Protein AF-A0A7X5FFY9-F1 (afdb_monomer_lite)

Secondary structure (DSSP, 8-state):
-HHHHHHHHHHHHHHHHHHIIIIIIIII-TTS-STTT-TTTS-HHHHHHHHTSSSPPHHHH-HHHHHHHHHHHHHHHHHHIIIIITTTS-HHHHHHHHHHHHHHHHHHHHIIIIITTT---HHHHHHHHHHHHHHHHHHHHHHHHHHHHHHHT--

Radius of gyration: 17.04 Å; chains: 1; bounding box: 42×23×48 Å

Sequence (155 aa):
MKKIFIVSIIGGIALNLAGFLTFGLLGTGMDFNGILTGPGMQNQKIVAVWHHIEPLPLSMTDPMIIGAGYFVLAFVFTLIYVLYIAGKFSQKRRVLRLFYLILIPFFFWEFNTPINLMGEPWLLVLIDIAFWSIMAFAGALGIILSYDRLKSVIK

pLDDT: mean 92.94, std 7.62, range [43.97, 98.62]

Structure (mmCIF, N/CA/C/O backbone):
data_AF-A0A7X5FFY9-F1
#
_entry.id   AF-A0A7X5FFY9-F1
#
loop_
_atom_site.group_PDB
_atom_site.id
_atom_site.type_symbol
_atom_site.label_atom_id
_atom_site.label_alt_id
_atom_site.label_comp_id
_atom_site.label_asym_id
_atom_site.label_entity_id
_atom_site.label_seq_id
_atom_site.pdbx_PDB_ins_code
_atom_site.Cartn_x
_atom_site.Cartn_y
_atom_site.Cartn_z
_atom_site.occupancy
_atom_site.B_iso_or_equiv
_atom_site.auth_seq_id
_atom_site.auth_comp_id
_atom_site.auth_asym_id
_atom_site.auth_atom_id
_atom_site.pdbx_PDB_model_num
ATOM 1 N N . MET A 1 1 ? -21.275 -5.362 9.954 1.00 79.69 1 MET A N 1
ATOM 2 C CA . MET A 1 1 ? -21.021 -5.366 8.494 1.00 79.69 1 MET A CA 1
ATOM 3 C C . MET A 1 1 ? -20.942 -3.972 7.877 1.00 79.69 1 MET A C 1
ATOM 5 O O . MET A 1 1 ? -19.860 -3.628 7.429 1.00 79.69 1 MET A O 1
ATOM 9 N N . LYS A 1 2 ? -21.985 -3.122 7.913 1.00 89.31 2 LYS A N 1
ATOM 10 C CA . LYS A 1 2 ? -21.956 -1.773 7.287 1.00 89.31 2 LYS A CA 1
ATOM 11 C C . LYS A 1 2 ? -20.730 -0.914 7.656 1.00 89.31 2 LYS A C 1
ATOM 13 O O . LYS A 1 2 ? -20.106 -0.332 6.780 1.00 89.31 2 LYS A O 1
ATOM 18 N N . LYS A 1 3 ? -20.341 -0.884 8.939 1.00 90.62 3 LYS A N 1
ATOM 19 C CA . LYS A 1 3 ? -19.147 -0.148 9.405 1.00 90.62 3 LYS A CA 1
ATOM 20 C C . LYS A 1 3 ? -17.844 -0.671 8.791 1.00 90.62 3 LYS A C 1
ATOM 22 O O . LYS A 1 3 ? -17.002 0.133 8.426 1.00 90.62 3 LYS A O 1
ATOM 27 N N . ILE A 1 4 ? -17.702 -1.993 8.664 1.00 94.38 4 ILE A N 1
ATOM 28 C CA . ILE A 1 4 ? -16.510 -2.622 8.075 1.00 94.38 4 ILE A CA 1
ATOM 29 C C . ILE A 1 4 ? -16.379 -2.177 6.622 1.00 94.38 4 ILE A C 1
ATOM 31 O O . ILE A 1 4 ? -15.331 -1.669 6.261 1.00 94.38 4 ILE A O 1
ATOM 35 N N . PHE A 1 5 ? -17.462 -2.242 5.841 1.00 96.44 5 PHE A N 1
ATOM 36 C CA . PHE A 1 5 ? -17.451 -1.769 4.455 1.00 96.44 5 PHE A CA 1
ATOM 37 C C . PHE A 1 5 ? -17.024 -0.303 4.331 1.00 96.44 5 PHE A C 1
ATOM 39 O O . PHE A 1 5 ? -16.155 -0.002 3.524 1.00 96.44 5 PHE A O 1
ATOM 46 N N . ILE A 1 6 ? -17.562 0.605 5.154 1.00 97.31 6 ILE A N 1
ATOM 47 C CA . ILE A 1 6 ? -17.171 2.026 5.109 1.00 97.31 6 ILE A CA 1
ATOM 48 C C . ILE A 1 6 ? -15.681 2.201 5.439 1.00 97.31 6 ILE A C 1
ATOM 50 O O . ILE A 1 6 ? -14.978 2.915 4.729 1.00 97.31 6 ILE A O 1
ATOM 54 N N . VAL A 1 7 ? -15.189 1.530 6.486 1.00 97.94 7 VAL A N 1
ATOM 55 C CA . VAL A 1 7 ? -13.764 1.552 6.863 1.00 97.94 7 VAL A CA 1
ATOM 56 C C . VAL A 1 7 ? -12.890 1.031 5.723 1.00 97.94 7 VAL A C 1
ATOM 58 O O . VAL A 1 7 ? -11.871 1.639 5.408 1.00 97.94 7 VAL A O 1
ATOM 61 N N . SER A 1 8 ? -13.303 -0.055 5.072 1.00 98.00 8 SER A N 1
ATOM 62 C CA . SER A 1 8 ? -12.583 -0.639 3.941 1.00 98.00 8 SER A CA 1
ATOM 63 C C . SER A 1 8 ? -12.561 0.278 2.724 1.00 98.00 8 SER A C 1
ATOM 65 O O . SER A 1 8 ? -11.521 0.391 2.087 1.00 98.00 8 SER A O 1
ATOM 67 N N . ILE A 1 9 ? -13.658 0.983 2.429 1.00 98.44 9 ILE A N 1
ATOM 68 C CA . ILE A 1 9 ? -13.690 1.986 1.357 1.00 98.44 9 ILE A CA 1
ATOM 69 C C . ILE A 1 9 ? -12.735 3.139 1.670 1.00 98.44 9 ILE A C 1
ATOM 71 O O . ILE A 1 9 ? -11.937 3.504 0.816 1.00 98.44 9 ILE A O 1
ATOM 75 N N . ILE A 1 10 ? -12.745 3.676 2.893 1.00 98.44 10 ILE A N 1
ATOM 76 C CA . ILE A 1 10 ? -11.827 4.762 3.279 1.00 98.44 10 ILE A CA 1
ATOM 77 C C . ILE A 1 10 ? -10.366 4.293 3.220 1.00 98.44 10 ILE A C 1
ATOM 79 O O . ILE A 1 10 ? -9.511 5.005 2.696 1.00 98.44 10 ILE A O 1
ATOM 83 N N . GLY A 1 11 ? -10.078 3.084 3.709 1.00 98.38 11 GLY A N 1
ATOM 84 C CA . GLY A 1 11 ? -8.756 2.467 3.601 1.00 98.38 11 GLY A CA 1
ATOM 85 C C . GLY A 1 11 ? -8.312 2.263 2.151 1.00 98.38 11 GLY A C 1
ATOM 86 O O . GLY A 1 11 ? -7.169 2.556 1.814 1.00 98.38 11 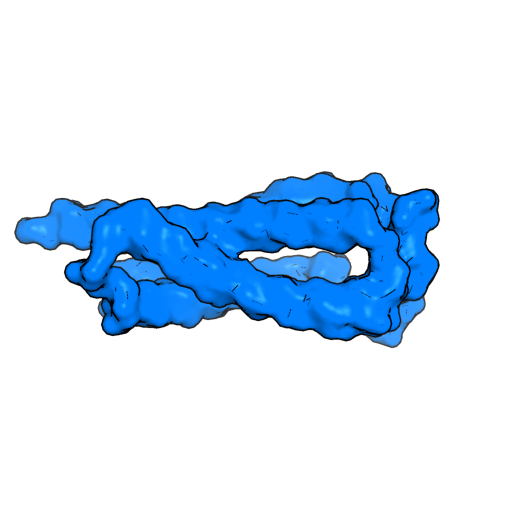GLY A O 1
ATOM 87 N N . GLY A 1 12 ? -9.225 1.816 1.286 1.00 98.44 12 GLY A N 1
ATOM 88 C CA . GLY A 1 12 ? -8.982 1.625 -0.142 1.00 98.44 12 GLY A CA 1
ATOM 89 C C . GLY A 1 12 ? -8.751 2.937 -0.886 1.00 98.44 12 GLY A C 1
ATOM 90 O O . GLY A 1 12 ? -7.850 3.000 -1.716 1.00 98.44 12 GLY A O 1
ATOM 91 N N . ILE A 1 13 ? -9.484 4.003 -0.546 1.00 98.62 13 ILE A N 1
ATOM 92 C CA . ILE A 1 13 ? -9.233 5.357 -1.067 1.00 98.62 13 ILE A CA 1
ATOM 93 C C . ILE A 1 13 ? -7.843 5.832 -0.642 1.00 98.62 13 ILE A C 1
ATOM 95 O O . ILE A 1 13 ? -7.097 6.327 -1.477 1.00 98.62 13 ILE A O 1
ATOM 99 N N . ALA A 1 14 ? -7.474 5.660 0.631 1.00 98.62 14 ALA A N 1
ATOM 100 C CA . ALA A 1 14 ? -6.162 6.072 1.126 1.00 98.62 14 ALA A CA 1
ATOM 101 C C . ALA A 1 14 ? -5.017 5.318 0.425 1.00 98.62 14 ALA A C 1
ATOM 103 O O . ALA A 1 14 ? -4.037 5.944 0.029 1.00 98.62 14 ALA A O 1
ATOM 104 N N . LEU A 1 15 ? -5.166 4.001 0.227 1.00 97.56 15 LEU A N 1
ATOM 105 C CA . LEU A 1 15 ? -4.224 3.181 -0.542 1.00 97.56 15 LEU A CA 1
ATOM 106 C C . LEU A 1 15 ? -4.106 3.666 -1.987 1.00 97.56 15 LEU A C 1
ATOM 108 O O . LEU A 1 15 ? -3.000 3.927 -2.447 1.00 97.56 15 LEU A O 1
ATOM 112 N N . ASN A 1 16 ? -5.232 3.823 -2.684 1.00 98.12 16 ASN A N 1
ATOM 113 C CA . ASN A 1 16 ? -5.246 4.251 -4.080 1.00 98.12 16 ASN A CA 1
ATOM 114 C C . ASN A 1 16 ? -4.671 5.654 -4.262 1.00 98.12 16 ASN A C 1
ATOM 116 O O . ASN A 1 16 ? -3.877 5.868 -5.167 1.00 98.12 16 ASN A O 1
ATOM 120 N N . LEU A 1 17 ? -5.039 6.607 -3.404 1.00 98.19 17 LEU A N 1
ATOM 121 C CA . LEU A 1 17 ? -4.540 7.975 -3.499 1.00 98.19 17 LEU A CA 1
ATOM 122 C C . LEU A 1 17 ? -3.032 8.026 -3.250 1.00 98.19 17 LEU A C 1
ATOM 124 O O . LEU A 1 17 ? -2.314 8.670 -4.005 1.00 98.19 17 LEU A O 1
ATOM 128 N N . ALA A 1 18 ? -2.549 7.328 -2.220 1.00 98.25 18 ALA A N 1
ATOM 129 C CA . ALA A 1 18 ? -1.120 7.251 -1.950 1.00 98.25 18 ALA A CA 1
ATOM 130 C C . ALA A 1 18 ? -0.373 6.569 -3.102 1.00 98.25 18 ALA A C 1
ATOM 132 O O . ALA A 1 18 ? 0.613 7.122 -3.570 1.00 98.25 18 ALA A O 1
ATOM 133 N N . GLY A 1 19 ? -0.880 5.438 -3.604 1.00 96.56 19 GLY A N 1
ATOM 134 C CA . GLY A 1 19 ? -0.303 4.726 -4.745 1.00 96.56 19 GLY A CA 1
ATOM 135 C C . GLY A 1 19 ? -0.319 5.546 -6.036 1.00 96.56 19 GLY A C 1
ATOM 136 O O . GLY A 1 19 ? 0.654 5.533 -6.779 1.00 96.56 19 GLY A O 1
ATOM 137 N N . PHE A 1 20 ? -1.375 6.321 -6.289 1.00 95.62 20 PHE A N 1
ATOM 138 C CA . PHE A 1 20 ? -1.418 7.243 -7.420 1.00 95.62 20 PHE A CA 1
ATOM 139 C C . PHE A 1 20 ? -0.378 8.352 -7.269 1.00 95.62 20 PHE A C 1
ATOM 141 O O . PHE A 1 20 ? 0.344 8.629 -8.214 1.00 95.62 20 PHE A O 1
ATOM 148 N N . LEU A 1 21 ? -0.259 8.969 -6.091 1.00 96.75 21 LEU A N 1
ATOM 149 C CA . LEU A 1 21 ? 0.727 10.027 -5.865 1.00 96.75 21 LEU A CA 1
ATOM 150 C C . LEU A 1 21 ? 2.167 9.507 -5.950 1.00 96.75 21 LEU A C 1
ATOM 152 O O . LEU A 1 21 ? 3.030 10.214 -6.459 1.00 96.75 21 LEU A O 1
ATOM 156 N N . THR A 1 22 ? 2.435 8.293 -5.468 1.00 97.00 22 THR A N 1
ATOM 157 C CA . THR A 1 22 ? 3.772 7.698 -5.510 1.00 97.00 22 THR A CA 1
ATOM 158 C C . THR A 1 22 ? 4.049 7.033 -6.851 1.00 97.00 22 THR A C 1
ATOM 160 O O . THR A 1 22 ? 4.825 7.555 -7.638 1.00 97.00 22 THR A O 1
ATOM 163 N N . PHE A 1 23 ? 3.395 5.916 -7.158 1.00 94.06 23 PHE A N 1
ATOM 164 C CA . PHE A 1 23 ? 3.665 5.130 -8.358 1.00 94.06 23 PHE A CA 1
ATOM 165 C C . PHE A 1 23 ? 3.108 5.765 -9.626 1.00 94.06 23 PHE A C 1
ATOM 167 O O . PHE A 1 23 ? 3.792 5.728 -10.635 1.00 94.06 23 PHE A O 1
ATOM 174 N N . GLY A 1 24 ? 1.918 6.366 -9.595 1.00 92.38 24 GLY A N 1
ATOM 175 C CA . GLY A 1 24 ? 1.323 6.971 -10.794 1.00 92.38 24 GLY A CA 1
ATOM 176 C C . GLY A 1 24 ? 1.992 8.288 -11.201 1.00 92.38 24 GLY A C 1
ATOM 177 O O . GLY A 1 24 ? 2.466 8.452 -12.321 1.00 92.38 24 GLY A O 1
ATOM 178 N N . LEU A 1 25 ? 2.039 9.251 -10.284 1.00 93.19 25 LEU A N 1
ATOM 179 C CA . LEU A 1 25 ? 2.473 10.612 -10.576 1.00 93.19 25 LEU A CA 1
ATOM 180 C C . LEU A 1 25 ? 3.997 10.759 -10.558 1.00 93.19 25 LEU A C 1
ATOM 182 O O . LEU A 1 25 ? 4.546 11.390 -11.454 1.00 93.19 25 LEU A O 1
ATOM 186 N N . LEU A 1 26 ? 4.680 10.213 -9.546 1.00 93.62 26 LEU A N 1
ATOM 187 C CA . LEU A 1 26 ? 6.140 10.334 -9.425 1.00 93.62 26 LEU A CA 1
ATOM 188 C C . LEU A 1 26 ? 6.869 9.174 -10.110 1.00 93.62 26 LEU A C 1
ATOM 190 O O . LEU A 1 26 ? 7.875 9.388 -10.783 1.00 93.62 26 LEU A O 1
ATOM 194 N N . GLY A 1 27 ? 6.359 7.959 -9.920 1.00 92.75 27 GLY A N 1
ATOM 195 C CA . GLY A 1 27 ? 6.945 6.710 -10.385 1.00 92.75 27 GLY A CA 1
ATOM 196 C C . GLY A 1 27 ? 6.928 6.578 -11.896 1.00 92.75 27 GLY A C 1
ATOM 197 O O . GLY A 1 27 ? 7.973 6.659 -12.531 1.00 92.75 27 GLY A O 1
ATOM 198 N N . THR A 1 28 ? 5.743 6.396 -12.468 1.00 89.31 28 THR A N 1
ATOM 199 C CA . THR A 1 28 ? 5.543 6.309 -13.913 1.00 89.31 28 THR A CA 1
ATOM 200 C C . THR A 1 28 ? 5.513 7.689 -14.552 1.00 89.31 28 THR A C 1
ATOM 202 O O . THR A 1 28 ? 6.001 7.860 -15.659 1.00 89.31 28 THR A O 1
ATOM 205 N N . GLY A 1 29 ? 4.979 8.701 -13.866 1.00 88.31 29 GLY A N 1
ATOM 206 C CA . GLY A 1 29 ? 4.676 9.980 -14.503 1.00 88.31 29 GLY A CA 1
ATOM 207 C C . GLY A 1 29 ? 3.450 9.876 -15.412 1.00 88.31 29 GLY A C 1
ATOM 208 O O . GLY A 1 29 ? 3.058 8.794 -15.849 1.00 88.31 29 GLY A O 1
ATOM 209 N N . MET A 1 30 ? 2.824 11.017 -15.703 1.00 84.69 30 MET A N 1
ATOM 210 C CA . MET A 1 30 ? 1.635 11.068 -16.571 1.00 84.69 30 MET A CA 1
ATOM 211 C C . MET A 1 30 ? 1.961 10.786 -18.048 1.00 84.69 30 MET A C 1
ATOM 213 O O . MET A 1 30 ? 1.066 10.478 -18.827 1.00 84.69 30 MET A O 1
ATOM 217 N N . ASP A 1 31 ? 3.232 10.910 -18.426 1.00 84.44 31 ASP A N 1
ATOM 218 C CA . ASP A 1 31 ? 3.782 10.731 -19.772 1.00 84.44 31 ASP A CA 1
ATOM 219 C C . ASP A 1 31 ? 4.760 9.544 -19.863 1.00 84.44 31 ASP A C 1
ATOM 221 O O . ASP A 1 31 ? 5.474 9.412 -20.854 1.00 84.44 31 ASP A O 1
ATOM 225 N N . PHE A 1 32 ? 4.809 8.694 -18.831 1.00 79.56 32 PHE A N 1
ATOM 226 C CA . PHE A 1 32 ? 5.755 7.580 -18.696 1.00 79.56 32 PHE A CA 1
ATOM 227 C C . PHE A 1 32 ? 7.240 7.959 -18.563 1.00 79.56 32 PHE A C 1
ATOM 229 O O . PHE A 1 32 ? 8.099 7.079 -18.623 1.00 79.56 32 PHE A O 1
ATOM 236 N N . ASN A 1 33 ? 7.561 9.225 -18.283 1.00 83.81 33 ASN A N 1
ATOM 237 C CA . ASN A 1 33 ? 8.931 9.680 -18.014 1.00 83.81 33 ASN A CA 1
ATOM 238 C C . ASN A 1 33 ? 9.237 9.869 -16.518 1.00 83.81 33 ASN A C 1
ATOM 240 O O . ASN A 1 33 ? 10.151 10.612 -16.153 1.00 83.81 33 ASN A O 1
ATOM 244 N N . GLY A 1 34 ? 8.473 9.223 -15.637 1.00 88.69 34 GLY A N 1
ATOM 245 C CA . GLY A 1 34 ? 8.684 9.276 -14.195 1.00 88.69 34 GLY A CA 1
ATOM 246 C C . GLY A 1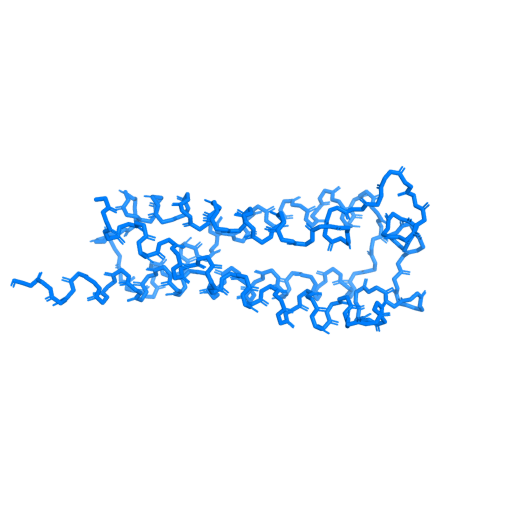 34 ? 9.965 8.575 -13.737 1.00 88.69 34 GLY A C 1
ATOM 247 O O . GLY A 1 34 ? 10.685 7.930 -14.505 1.00 88.69 34 GLY A O 1
ATOM 248 N N . ILE A 1 35 ? 10.260 8.704 -12.442 1.00 91.19 35 ILE A N 1
ATOM 249 C CA . ILE A 1 35 ? 11.530 8.252 -11.858 1.00 91.19 35 ILE A CA 1
ATOM 250 C C . ILE A 1 35 ? 11.753 6.735 -11.971 1.00 91.19 35 ILE A C 1
ATOM 252 O O . ILE A 1 35 ? 12.898 6.301 -12.040 1.00 91.19 35 ILE A O 1
ATOM 256 N N . LEU A 1 36 ? 10.676 5.946 -12.031 1.00 89.94 36 LEU A N 1
ATOM 257 C CA . LEU A 1 36 ? 10.703 4.483 -12.114 1.00 89.94 36 LEU A CA 1
ATOM 258 C C . LEU A 1 36 ? 10.582 3.950 -13.549 1.00 89.94 36 LEU A C 1
ATOM 260 O O . LEU A 1 36 ? 10.774 2.759 -13.771 1.00 89.94 36 LEU A O 1
ATOM 264 N N . THR A 1 37 ? 10.261 4.786 -14.538 1.00 85.38 37 THR A N 1
ATOM 265 C CA . THR A 1 37 ? 10.080 4.340 -15.936 1.00 85.38 37 THR A CA 1
ATOM 266 C C . THR A 1 37 ? 11.009 5.031 -16.924 1.00 85.38 37 THR A C 1
ATOM 268 O O . THR A 1 37 ? 11.129 4.582 -18.061 1.00 85.38 37 THR A O 1
ATOM 271 N N . GLY A 1 38 ? 11.718 6.080 -16.499 1.00 81.62 38 GLY A N 1
ATOM 272 C CA . GLY A 1 38 ? 12.656 6.812 -17.340 1.00 81.62 38 GLY A CA 1
ATOM 273 C C . GLY A 1 38 ? 13.736 5.896 -17.947 1.00 81.62 38 GLY A C 1
ATOM 274 O O . GLY A 1 38 ? 14.531 5.316 -17.200 1.00 81.62 38 GLY A O 1
ATOM 275 N N . PRO A 1 39 ? 13.851 5.796 -19.287 1.00 70.88 39 PRO A N 1
ATOM 276 C CA . PRO A 1 39 ? 14.733 4.829 -19.952 1.00 70.88 39 PRO A CA 1
ATOM 277 C C . PRO A 1 39 ? 16.232 5.074 -19.716 1.00 70.88 39 PRO A C 1
ATOM 279 O O . PRO A 1 39 ? 17.042 4.180 -19.935 1.00 70.88 39 PRO A O 1
ATOM 282 N N . GLY A 1 40 ? 16.615 6.270 -19.255 1.00 79.81 40 GLY A N 1
ATOM 283 C CA . GLY A 1 40 ? 17.992 6.580 -18.850 1.00 79.81 40 GLY A CA 1
ATOM 284 C C . GLY A 1 40 ? 18.358 6.124 -17.432 1.00 79.81 40 GLY A C 1
ATOM 285 O O . GLY A 1 40 ? 19.535 6.129 -17.085 1.00 79.81 40 GLY A O 1
ATOM 286 N N . MET A 1 41 ? 17.371 5.752 -16.612 1.00 80.81 41 MET A N 1
ATOM 287 C CA . MET A 1 41 ? 17.566 5.326 -15.220 1.00 80.81 41 MET A CA 1
ATOM 288 C C . MET A 1 41 ? 17.175 3.865 -14.999 1.00 80.81 41 MET A C 1
ATOM 290 O O . MET A 1 41 ? 17.752 3.212 -14.134 1.00 80.81 41 MET A O 1
ATOM 294 N N . GLN A 1 42 ? 16.209 3.359 -15.767 1.00 90.00 42 GLN A N 1
ATOM 295 C CA . GLN A 1 42 ? 15.595 2.054 -15.560 1.00 90.00 42 GLN A CA 1
ATOM 296 C C . GLN A 1 42 ? 16.269 0.935 -16.378 1.00 90.00 42 GLN A C 1
ATOM 298 O O . GLN A 1 42 ? 16.830 1.155 -17.452 1.00 90.00 42 GLN A O 1
ATOM 303 N N . ASN A 1 43 ? 16.194 -0.299 -15.879 1.00 90.50 43 ASN A N 1
ATOM 304 C CA . ASN A 1 43 ? 16.641 -1.498 -16.572 1.00 90.50 43 ASN A CA 1
ATOM 305 C C . ASN A 1 43 ? 15.844 -1.713 -17.874 1.00 90.50 43 ASN A C 1
ATOM 307 O O . ASN A 1 43 ? 14.612 -1.695 -17.879 1.00 90.50 43 ASN A O 1
ATOM 311 N N . GLN A 1 44 ? 16.544 -2.001 -18.976 1.00 90.38 44 GLN A N 1
ATOM 312 C CA . GLN A 1 44 ? 15.936 -2.240 -20.292 1.00 90.38 44 GLN A CA 1
ATOM 313 C C . GLN A 1 44 ? 14.893 -3.364 -20.289 1.00 90.38 44 GLN A C 1
ATOM 315 O O . GLN A 1 44 ? 13.922 -3.301 -21.038 1.00 90.38 44 GLN A O 1
ATOM 320 N N . LYS A 1 45 ? 15.060 -4.382 -19.439 1.00 91.62 45 LYS A N 1
ATOM 321 C CA . LYS A 1 45 ? 14.092 -5.471 -19.289 1.00 91.62 45 LYS A CA 1
ATOM 322 C C . LYS A 1 45 ? 12.780 -4.977 -18.687 1.00 91.62 45 LYS A C 1
ATOM 324 O O . LYS A 1 45 ? 11.721 -5.368 -19.165 1.00 91.62 45 LYS A O 1
ATOM 329 N N . ILE A 1 46 ? 12.846 -4.099 -17.684 1.00 90.31 46 ILE A N 1
ATOM 330 C CA . ILE A 1 46 ? 11.661 -3.457 -17.103 1.00 90.31 46 ILE A CA 1
ATOM 331 C C . ILE A 1 46 ? 10.987 -2.601 -18.174 1.00 90.31 46 ILE A C 1
ATOM 333 O O . ILE A 1 46 ? 9.812 -2.811 -18.454 1.00 90.31 46 ILE A O 1
ATOM 337 N N . VAL A 1 47 ? 11.739 -1.735 -18.860 1.00 88.81 47 VAL A N 1
ATOM 338 C CA . VAL A 1 47 ? 11.201 -0.915 -19.962 1.00 88.81 47 VAL A CA 1
ATOM 339 C C . VAL A 1 47 ? 10.506 -1.786 -21.016 1.00 88.81 47 VAL A C 1
ATOM 341 O O . VAL A 1 47 ? 9.380 -1.496 -21.411 1.00 88.81 47 VAL A O 1
ATOM 344 N N . ALA A 1 48 ? 11.117 -2.903 -21.416 1.00 90.88 48 ALA A N 1
ATOM 345 C CA . ALA A 1 48 ? 10.522 -3.825 -22.376 1.00 90.88 48 ALA A CA 1
ATOM 346 C C . ALA A 1 48 ? 9.215 -4.455 -21.872 1.00 90.88 48 ALA A C 1
ATOM 348 O O . ALA A 1 48 ? 8.237 -4.480 -22.613 1.00 90.88 48 ALA A O 1
ATOM 349 N N . VAL A 1 49 ? 9.165 -4.926 -20.622 1.00 90.88 49 VAL A N 1
ATOM 350 C CA . VAL A 1 49 ? 7.944 -5.502 -20.027 1.00 90.88 49 VAL A CA 1
ATOM 351 C C . VAL A 1 49 ? 6.811 -4.482 -19.968 1.00 90.88 49 VAL A C 1
ATOM 353 O O . VAL A 1 49 ? 5.661 -4.829 -20.217 1.00 90.88 49 VAL A O 1
ATOM 356 N N . TRP A 1 50 ? 7.123 -3.228 -19.659 1.00 87.31 50 TRP A N 1
ATOM 357 C CA . TRP A 1 50 ? 6.112 -2.190 -19.497 1.00 87.31 50 TRP A CA 1
ATOM 358 C C . TRP A 1 50 ? 5.647 -1.557 -20.817 1.00 87.31 50 TRP A C 1
ATOM 360 O O . TRP A 1 50 ? 4.516 -1.079 -20.867 1.00 87.31 50 TRP A O 1
ATOM 370 N N . HIS A 1 51 ? 6.466 -1.579 -21.879 1.00 85.00 51 HIS A N 1
ATOM 371 C CA . HIS A 1 51 ? 6.175 -0.857 -23.130 1.00 85.00 51 HIS A CA 1
ATOM 372 C C . HIS A 1 51 ? 6.118 -1.702 -24.403 1.00 85.00 51 HIS A C 1
ATOM 374 O O . HIS A 1 51 ? 5.596 -1.229 -25.413 1.00 85.00 51 HIS A O 1
ATOM 380 N N . HIS A 1 52 ? 6.696 -2.902 -24.412 1.00 90.06 52 HIS A N 1
ATOM 381 C CA . HIS A 1 52 ? 6.975 -3.612 -25.665 1.00 90.06 52 HIS A CA 1
ATOM 382 C C . HIS A 1 52 ? 6.511 -5.067 -25.673 1.00 90.06 52 HIS A C 1
ATOM 384 O O . HIS A 1 52 ? 6.150 -5.579 -26.728 1.00 90.06 52 HIS A O 1
ATOM 390 N N . ILE A 1 53 ? 6.533 -5.748 -24.528 1.00 94.62 53 ILE A N 1
ATOM 391 C CA . ILE A 1 53 ? 6.157 -7.159 -24.445 1.00 94.62 53 ILE A CA 1
ATOM 392 C C . ILE A 1 53 ? 4.643 -7.256 -24.268 1.00 94.62 53 ILE A C 1
ATOM 394 O O . ILE A 1 53 ? 4.111 -6.912 -23.216 1.00 94.62 53 ILE A O 1
ATOM 398 N N . GLU A 1 54 ? 3.953 -7.745 -25.296 1.00 95.12 54 GLU A N 1
ATOM 399 C CA . GLU A 1 54 ? 2.517 -8.008 -25.227 1.00 95.12 54 GLU A CA 1
ATOM 400 C C . GLU A 1 54 ? 2.205 -9.352 -24.527 1.00 95.12 54 GLU A C 1
ATOM 402 O O . GLU A 1 54 ? 2.939 -10.328 -24.713 1.00 95.12 54 GLU A O 1
ATOM 407 N N . PRO A 1 55 ? 1.101 -9.443 -23.756 1.00 94.19 55 PRO A N 1
ATOM 408 C CA . PRO A 1 55 ? 0.191 -8.352 -23.414 1.00 94.19 55 PRO A CA 1
ATOM 409 C C . PRO A 1 55 ? 0.819 -7.386 -22.402 1.00 94.19 55 PRO A C 1
ATOM 411 O O . PRO A 1 55 ? 1.477 -7.804 -21.450 1.00 94.19 55 PRO A O 1
ATOM 414 N N . LEU A 1 56 ? 0.568 -6.090 -22.597 1.00 91.62 56 LEU A N 1
ATOM 415 C CA . LEU A 1 56 ? 1.064 -5.062 -21.687 1.00 91.62 56 LEU A CA 1
ATOM 416 C C . LEU A 1 56 ? 0.443 -5.214 -20.283 1.00 91.62 56 LEU A C 1
ATOM 418 O O . LEU A 1 56 ? -0.703 -5.669 -20.162 1.00 91.62 56 LEU A O 1
ATOM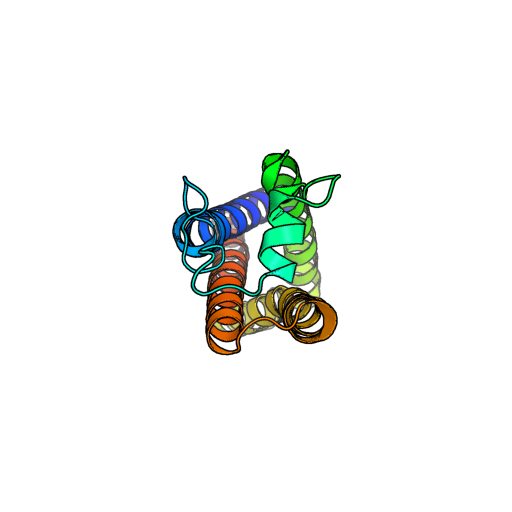 422 N N . PRO A 1 57 ? 1.145 -4.789 -19.215 1.00 90.06 57 PRO A N 1
ATOM 423 C CA . PRO A 1 57 ? 0.633 -4.866 -17.852 1.00 90.06 57 PRO A CA 1
ATOM 424 C C . PRO A 1 57 ? -0.719 -4.162 -17.682 1.00 90.06 57 PRO A C 1
ATOM 426 O O . PRO A 1 57 ? -0.951 -3.087 -18.236 1.00 90.06 57 PRO A O 1
ATOM 429 N N . LEU A 1 58 ? -1.598 -4.730 -16.850 1.00 91.69 58 LEU A N 1
ATOM 430 C CA . LEU A 1 58 ? -2.909 -4.136 -16.544 1.00 91.69 58 LEU A CA 1
ATOM 431 C C . LEU A 1 58 ? -2.796 -2.751 -15.908 1.00 91.69 58 LEU A C 1
ATOM 433 O O . LEU A 1 58 ? -3.638 -1.900 -16.139 1.00 91.69 58 LEU A O 1
ATOM 437 N N . SER A 1 59 ? -1.732 -2.481 -15.162 1.00 86.56 59 SER A N 1
ATOM 438 C CA . SER A 1 59 ? -1.420 -1.139 -14.662 1.00 86.56 59 SER A CA 1
ATOM 439 C C . SER A 1 59 ? -1.270 -0.091 -15.772 1.00 86.56 59 SER A C 1
ATOM 441 O O . SER A 1 59 ? -1.470 1.086 -15.493 1.00 86.56 59 SER A O 1
ATOM 443 N N . MET A 1 60 ? -0.958 -0.504 -17.006 1.00 84.44 60 MET A N 1
ATOM 444 C CA . MET A 1 60 ? -0.864 0.375 -18.176 1.00 84.44 60 MET A CA 1
ATOM 445 C C . MET A 1 60 ? -2.135 0.374 -19.019 1.00 84.44 60 MET A C 1
ATOM 447 O O . MET A 1 60 ? -2.540 1.415 -19.527 1.00 84.44 60 MET A O 1
ATOM 451 N N . THR A 1 61 ? -2.755 -0.792 -19.193 1.00 91.44 61 THR A N 1
ATOM 452 C CA . THR A 1 61 ? -3.887 -0.962 -20.116 1.00 91.44 61 THR A CA 1
ATOM 453 C C . THR A 1 61 ? -5.247 -0.753 -19.457 1.00 91.44 61 THR A C 1
ATOM 455 O O . THR A 1 61 ? -6.161 -0.247 -20.102 1.00 91.44 61 THR A O 1
ATOM 458 N N . ASP A 1 62 ? -5.382 -1.098 -18.177 1.00 93.19 62 ASP A N 1
ATOM 459 C CA . ASP A 1 62 ? -6.595 -0.918 -17.378 1.00 93.19 62 ASP A CA 1
ATOM 460 C C . ASP A 1 62 ? -6.249 -0.663 -15.891 1.00 93.19 62 ASP A C 1
ATOM 462 O O . ASP A 1 62 ? -6.420 -1.530 -15.018 1.00 93.19 62 ASP A O 1
ATOM 466 N N . PRO A 1 63 ? -5.740 0.540 -15.559 1.00 89.50 63 PRO A N 1
ATOM 467 C CA . PRO A 1 63 ? -5.333 0.877 -14.195 1.00 89.50 63 PRO A CA 1
ATOM 468 C C . PRO A 1 63 ? -6.495 0.826 -13.190 1.00 89.50 63 PRO A C 1
ATOM 470 O O . PRO A 1 63 ? -6.266 0.695 -11.984 1.00 89.50 63 PRO A O 1
ATOM 473 N N . MET A 1 64 ? -7.747 0.882 -13.659 1.00 93.44 64 MET A N 1
ATOM 474 C CA . MET A 1 64 ? -8.927 0.787 -12.800 1.00 93.44 64 MET A CA 1
ATOM 475 C C . MET A 1 64 ? -9.073 -0.608 -12.188 1.00 93.44 64 MET A C 1
ATOM 477 O O . MET A 1 64 ? -9.481 -0.714 -11.029 1.00 93.44 64 MET A O 1
ATOM 481 N N . ILE A 1 65 ? -8.680 -1.670 -12.903 1.00 95.56 65 ILE A N 1
ATOM 482 C CA . ILE A 1 65 ? -8.648 -3.036 -12.355 1.00 95.56 65 ILE A CA 1
ATOM 483 C C . ILE A 1 65 ? -7.660 -3.126 -11.188 1.00 95.56 65 ILE A C 1
ATOM 485 O O . ILE A 1 65 ? -7.987 -3.687 -10.138 1.00 95.56 65 ILE A O 1
ATOM 489 N N . ILE A 1 66 ? -6.474 -2.528 -11.332 1.00 93.75 66 ILE A N 1
ATOM 490 C CA . ILE A 1 66 ? -5.477 -2.475 -10.253 1.00 93.75 66 ILE A CA 1
ATOM 491 C C . ILE A 1 66 ? -6.030 -1.692 -9.057 1.00 93.75 66 ILE A C 1
ATOM 493 O O . ILE A 1 66 ? -5.951 -2.155 -7.916 1.00 93.75 66 ILE A O 1
ATOM 497 N N . GLY A 1 67 ? -6.679 -0.554 -9.316 1.00 95.56 67 GLY A N 1
ATOM 498 C CA . GLY A 1 67 ? -7.312 0.245 -8.271 1.00 95.56 67 GLY A CA 1
ATOM 499 C C . GLY A 1 67 ? -8.416 -0.501 -7.513 1.00 95.56 67 GLY A C 1
ATOM 500 O O . GLY A 1 67 ? -8.475 -0.451 -6.278 1.00 95.56 67 GLY A O 1
ATOM 501 N N . ALA A 1 68 ? -9.253 -1.265 -8.224 1.00 97.50 68 ALA A N 1
ATOM 502 C CA . ALA A 1 68 ? -10.255 -2.150 -7.632 1.00 97.50 68 ALA A CA 1
ATOM 503 C C . ALA A 1 68 ? -9.608 -3.242 -6.761 1.00 97.50 68 ALA A C 1
ATOM 505 O O . ALA A 1 68 ? -10.088 -3.519 -5.657 1.00 97.50 68 ALA A O 1
ATOM 506 N N . GLY A 1 69 ? -8.474 -3.800 -7.197 1.00 96.44 69 GLY A N 1
ATOM 507 C CA . GLY A 1 69 ? -7.664 -4.728 -6.406 1.00 96.44 69 GLY A CA 1
ATOM 508 C C . GLY A 1 69 ? -7.248 -4.145 -5.051 1.00 96.44 69 GLY A C 1
ATOM 509 O O . GLY A 1 69 ? -7.378 -4.813 -4.022 1.00 96.44 69 GLY A O 1
ATOM 510 N N . TYR A 1 70 ? -6.850 -2.870 -5.003 1.00 96.44 70 TYR A N 1
ATOM 511 C CA . TYR A 1 70 ? -6.513 -2.203 -3.741 1.00 96.44 70 TYR A CA 1
ATOM 512 C C . TYR A 1 70 ? -7.712 -2.016 -2.802 1.00 96.44 70 TYR A C 1
ATOM 514 O O . TYR A 1 70 ? -7.538 -2.083 -1.584 1.00 96.44 70 TYR A O 1
ATOM 522 N N . PHE A 1 71 ? -8.936 -1.856 -3.317 1.00 98.25 71 PHE A N 1
ATOM 523 C CA . PHE A 1 71 ? -10.141 -1.876 -2.476 1.00 98.25 71 PHE A CA 1
ATOM 524 C C . PHE A 1 71 ? -10.400 -3.259 -1.868 1.00 98.25 71 PHE A C 1
ATOM 526 O O . PHE A 1 71 ? -10.749 -3.356 -0.687 1.00 98.25 71 PHE A O 1
ATOM 533 N N . VAL A 1 72 ? -10.188 -4.331 -2.637 1.00 97.94 72 VAL A N 1
ATOM 534 C CA . VAL A 1 72 ? -10.297 -5.708 -2.130 1.00 97.94 72 VAL A CA 1
ATOM 535 C C . VAL A 1 72 ? -9.247 -5.964 -1.048 1.00 97.94 72 VAL A C 1
ATOM 537 O O . VAL A 1 72 ? -9.583 -6.459 0.030 1.00 97.94 72 VAL A O 1
ATOM 540 N N . LEU A 1 73 ? -7.995 -5.554 -1.272 1.00 96.81 73 LEU A N 1
ATOM 541 C CA . LEU A 1 73 ? -6.941 -5.647 -0.259 1.00 96.81 73 LEU A CA 1
ATOM 542 C C . LEU A 1 73 ? -7.293 -4.849 1.000 1.00 96.81 73 LEU A C 1
ATOM 544 O O . LEU A 1 73 ? -7.186 -5.376 2.108 1.00 96.81 73 LEU A O 1
ATOM 548 N N . ALA A 1 74 ? -7.782 -3.615 0.857 1.00 98.19 74 ALA A N 1
ATOM 549 C CA . ALA A 1 74 ? -8.221 -2.804 1.991 1.00 98.19 74 ALA A CA 1
ATOM 550 C C . ALA A 1 74 ? -9.308 -3.505 2.815 1.00 98.19 74 ALA A C 1
ATOM 552 O O . ALA A 1 74 ? -9.291 -3.447 4.049 1.00 98.19 74 ALA A O 1
ATOM 553 N N . PHE A 1 75 ? -10.238 -4.197 2.154 1.00 98.31 75 PHE A N 1
ATOM 554 C CA . PHE A 1 75 ? -11.260 -4.995 2.821 1.00 98.31 75 PHE A CA 1
ATOM 555 C C . PHE A 1 75 ? -10.657 -6.146 3.632 1.00 98.31 75 PHE A C 1
ATOM 557 O O . PHE A 1 75 ? -10.943 -6.262 4.826 1.00 98.31 75 PHE A O 1
ATOM 564 N N . VAL A 1 76 ? -9.755 -6.931 3.038 1.00 98.19 76 VAL A N 1
ATOM 565 C CA . VAL A 1 76 ? -9.045 -8.020 3.733 1.00 98.19 76 VAL A CA 1
ATOM 566 C C . VAL A 1 76 ? -8.279 -7.492 4.949 1.00 98.19 76 VAL A C 1
ATOM 568 O O . VAL A 1 76 ? -8.442 -8.003 6.059 1.00 98.19 76 VAL A O 1
ATOM 571 N N . PHE A 1 77 ? -7.506 -6.418 4.787 1.00 98.19 77 PHE A N 1
ATOM 572 C CA . PHE A 1 77 ? -6.756 -5.816 5.891 1.00 98.19 77 PHE A CA 1
ATOM 573 C C . PHE A 1 77 ? -7.661 -5.219 6.971 1.00 98.19 77 PHE A C 1
ATOM 575 O O . PHE A 1 77 ? -7.328 -5.291 8.155 1.00 98.19 77 PHE A O 1
ATOM 582 N N . THR A 1 78 ? -8.834 -4.697 6.604 1.00 98.38 78 THR A N 1
ATOM 583 C CA . THR A 1 78 ? -9.844 -4.261 7.578 1.00 98.38 78 THR A CA 1
ATOM 584 C C . THR A 1 78 ? -10.348 -5.440 8.408 1.00 98.38 78 THR A C 1
ATOM 586 O O . THR A 1 78 ? -10.453 -5.319 9.628 1.00 98.38 78 THR A O 1
ATOM 589 N N . LEU A 1 79 ? -10.635 -6.588 7.785 1.00 97.75 79 LEU A N 1
ATOM 590 C CA . LEU A 1 79 ? -11.057 -7.790 8.508 1.00 97.75 79 LEU A CA 1
ATOM 591 C C . LEU A 1 79 ? -9.969 -8.270 9.470 1.00 97.75 79 LEU A C 1
ATOM 593 O O . LEU A 1 79 ? -10.252 -8.486 10.649 1.00 97.75 79 LEU A O 1
ATOM 597 N N . ILE A 1 80 ? -8.719 -8.358 9.004 1.00 97.38 80 ILE A N 1
ATOM 598 C CA . ILE A 1 80 ? -7.573 -8.719 9.850 1.00 97.38 80 ILE A CA 1
ATOM 599 C C . ILE A 1 80 ? -7.463 -7.753 11.033 1.00 97.38 80 ILE A C 1
ATOM 601 O O . ILE A 1 80 ? -7.328 -8.173 12.185 1.00 97.38 80 ILE A O 1
ATOM 605 N N . TYR A 1 81 ? -7.568 -6.454 10.764 1.00 97.56 81 TYR A N 1
ATOM 606 C CA . TYR A 1 81 ? -7.510 -5.432 11.792 1.00 97.56 81 TYR A CA 1
ATOM 607 C C . TYR A 1 81 ? -8.607 -5.615 12.849 1.00 97.56 81 TYR A C 1
ATOM 609 O O . TYR A 1 81 ? -8.300 -5.660 14.040 1.00 97.56 81 TYR A O 1
ATOM 617 N N . VAL A 1 82 ? -9.869 -5.756 12.437 1.00 95.62 82 VAL A N 1
ATOM 618 C CA . VAL A 1 82 ? -11.009 -5.893 13.356 1.00 95.62 82 VAL A CA 1
ATOM 619 C C . VAL A 1 82 ? -10.908 -7.164 14.198 1.00 95.62 82 VAL A C 1
ATOM 621 O O . VAL A 1 82 ? -11.151 -7.111 15.401 1.00 95.62 82 VAL A O 1
ATOM 624 N N . LEU A 1 83 ? -10.529 -8.288 13.589 1.00 95.12 83 LEU A N 1
ATOM 625 C CA . LEU A 1 83 ? -10.494 -9.589 14.260 1.00 95.12 83 LEU A CA 1
ATOM 626 C C . LEU A 1 83 ? -9.291 -9.737 15.203 1.00 95.12 83 LEU A C 1
ATOM 628 O O . LEU A 1 83 ? -9.411 -10.306 16.290 1.00 95.12 83 LEU A O 1
ATOM 632 N N . TYR A 1 84 ? -8.124 -9.217 14.813 1.00 95.00 84 TYR A N 1
ATOM 633 C CA . TYR A 1 84 ? -6.866 -9.560 15.483 1.00 95.00 84 TYR A CA 1
ATOM 634 C C . TYR A 1 84 ? -6.156 -8.390 16.157 1.00 95.00 84 TYR A C 1
ATOM 636 O O . TYR A 1 84 ? -5.378 -8.625 17.082 1.00 95.00 84 TYR A O 1
ATOM 644 N N . ILE A 1 85 ? -6.415 -7.146 15.749 1.00 95.00 85 ILE A N 1
ATOM 645 C CA . ILE A 1 85 ? -5.640 -5.973 16.187 1.00 95.00 85 ILE A CA 1
ATOM 646 C C . ILE A 1 85 ? -6.495 -5.001 17.010 1.00 95.00 85 ILE A C 1
ATOM 648 O O . ILE A 1 85 ? -6.008 -4.402 17.977 1.00 95.00 85 ILE A O 1
ATOM 652 N N . ALA A 1 86 ? -7.765 -4.828 16.647 1.00 92.12 86 ALA A N 1
ATOM 653 C CA . ALA A 1 86 ? -8.666 -3.886 17.289 1.00 92.12 86 ALA A CA 1
ATOM 654 C C . ALA A 1 86 ? -8.839 -4.208 18.785 1.00 92.12 86 ALA A C 1
ATOM 656 O O . ALA A 1 86 ? -9.031 -5.351 19.184 1.00 92.12 86 ALA A O 1
ATOM 657 N N . GLY A 1 87 ? -8.748 -3.177 19.632 1.00 88.44 87 GLY A N 1
ATOM 658 C CA . GLY A 1 87 ? -8.950 -3.294 21.083 1.00 88.44 87 GLY A CA 1
ATOM 659 C C . GLY A 1 87 ? -7.802 -3.920 21.886 1.00 88.44 87 GLY A C 1
ATOM 660 O O . GLY A 1 87 ? -7.867 -3.885 23.107 1.00 88.44 87 GLY A O 1
ATOM 661 N N . LYS A 1 88 ? -6.746 -4.441 21.244 1.00 88.31 88 LYS A N 1
ATOM 662 C CA . LYS A 1 88 ? -5.638 -5.133 21.937 1.00 88.31 88 LYS A CA 1
ATOM 663 C C . LYS A 1 88 ? -4.389 -4.275 22.160 1.00 88.31 88 LYS A C 1
ATOM 665 O O . LYS A 1 88 ? -3.515 -4.648 22.934 1.00 88.31 88 LYS A O 1
ATOM 670 N N . PHE A 1 89 ? -4.280 -3.128 21.486 1.00 93.81 89 PHE A N 1
ATOM 671 C CA . PHE A 1 89 ? -3.072 -2.297 21.511 1.00 93.81 89 PHE A CA 1
ATOM 672 C C . PHE A 1 89 ? -3.384 -0.797 21.471 1.00 93.81 89 PHE A C 1
ATOM 674 O O . PHE A 1 89 ? -4.444 -0.376 21.002 1.00 93.81 89 PHE A O 1
ATOM 681 N N . SER A 1 90 ? -2.410 0.021 21.888 1.00 94.75 90 SER A N 1
ATOM 682 C CA . SER A 1 90 ? -2.452 1.473 21.686 1.00 94.75 90 SER A CA 1
ATOM 683 C C . SER A 1 90 ? -2.565 1.819 20.198 1.00 94.75 90 SER A C 1
ATOM 685 O O . SER A 1 90 ? -2.121 1.058 19.338 1.00 94.75 90 SER A O 1
ATOM 687 N N . GLN A 1 91 ? -3.144 2.978 19.871 1.00 94.00 91 GLN A N 1
ATOM 688 C CA . GLN A 1 91 ? -3.351 3.391 18.477 1.00 94.00 91 GLN A CA 1
ATOM 689 C C . GLN A 1 91 ? -2.053 3.356 17.655 1.00 94.00 91 GLN A C 1
ATOM 691 O O . GLN A 1 91 ? -2.037 2.734 16.597 1.00 94.00 91 GLN A O 1
ATOM 696 N N . LYS A 1 92 ? -0.945 3.894 18.188 1.00 95.94 92 LYS A N 1
ATOM 697 C CA . LYS A 1 92 ? 0.376 3.848 17.532 1.00 95.94 92 LYS A CA 1
ATOM 698 C C . LYS A 1 92 ? 0.813 2.416 17.194 1.00 95.94 92 LYS A C 1
ATOM 700 O O . LYS A 1 92 ? 1.224 2.142 16.073 1.00 95.94 92 LYS A O 1
ATOM 705 N N . ARG A 1 93 ? 0.674 1.476 18.139 1.00 97.00 93 ARG A N 1
ATOM 706 C CA . ARG A 1 93 ? 1.032 0.061 17.922 1.00 97.00 93 ARG A CA 1
ATOM 707 C C . ARG A 1 93 ? 0.101 -0.630 16.925 1.00 97.00 93 ARG A C 1
ATOM 709 O O . ARG A 1 93 ? 0.564 -1.473 16.166 1.00 97.00 93 ARG A O 1
ATOM 716 N N . ARG A 1 94 ? -1.190 -0.283 16.916 1.00 97.44 94 ARG A N 1
ATOM 717 C CA . ARG A 1 94 ? -2.148 -0.785 15.919 1.00 97.44 94 ARG A CA 1
ATOM 718 C C . ARG A 1 94 ? -1.758 -0.337 14.508 1.00 97.44 94 ARG A C 1
ATOM 720 O O . ARG A 1 94 ? -1.750 -1.175 13.614 1.00 97.44 94 ARG A O 1
ATOM 727 N N . VAL A 1 95 ? -1.385 0.937 14.344 1.00 97.81 95 VAL A N 1
ATOM 728 C CA . VAL A 1 95 ? -0.924 1.496 13.060 1.00 97.81 95 VAL A CA 1
ATOM 729 C C . VAL A 1 95 ? 0.322 0.777 12.580 1.00 97.81 95 VAL A C 1
ATOM 731 O O . VAL A 1 95 ? 0.298 0.247 11.479 1.00 97.81 95 VAL A O 1
ATOM 734 N N . LEU A 1 96 ? 1.359 0.664 13.416 1.00 97.94 96 LEU A N 1
ATOM 735 C CA . LEU A 1 96 ? 2.591 -0.030 13.028 1.00 97.94 96 LEU A CA 1
ATOM 736 C C . LEU A 1 96 ? 2.341 -1.489 12.630 1.00 97.94 96 LEU A C 1
ATOM 738 O O . LEU A 1 96 ? 2.845 -1.940 11.609 1.00 97.94 96 LEU A O 1
ATOM 742 N N . ARG A 1 97 ? 1.533 -2.228 13.398 1.00 97.88 97 ARG A N 1
ATOM 743 C CA . ARG A 1 97 ? 1.218 -3.629 13.077 1.00 97.88 97 ARG A CA 1
ATOM 744 C C . ARG A 1 97 ? 0.507 -3.763 11.734 1.00 97.88 97 ARG A C 1
ATOM 746 O O . ARG A 1 97 ? 0.882 -4.622 10.947 1.00 97.88 97 ARG A O 1
ATOM 753 N N . LEU A 1 98 ? -0.506 -2.935 11.482 1.00 98.38 98 LEU A N 1
ATOM 754 C CA . LEU A 1 98 ? -1.245 -2.990 10.222 1.00 98.38 98 LEU A CA 1
ATOM 755 C C . LEU A 1 98 ? -0.388 -2.509 9.043 1.00 98.38 98 LEU A C 1
ATOM 757 O O . LEU A 1 98 ? -0.422 -3.131 7.991 1.00 98.38 98 LEU A O 1
ATOM 761 N N . PHE A 1 99 ? 0.426 -1.472 9.244 1.00 98.56 99 PHE A N 1
ATOM 762 C CA . PHE A 1 99 ? 1.410 -0.991 8.275 1.00 98.56 99 PHE A CA 1
ATOM 763 C C . PHE A 1 99 ? 2.347 -2.114 7.817 1.00 98.56 99 PHE A C 1
ATOM 765 O O . PHE A 1 99 ? 2.417 -2.387 6.624 1.00 98.56 99 PHE A O 1
ATOM 772 N N . TYR A 1 100 ? 3.002 -2.816 8.749 1.00 98.19 100 TYR A N 1
ATOM 773 C CA . TYR A 1 100 ? 3.902 -3.913 8.384 1.00 98.19 100 TYR A CA 1
ATOM 774 C C . TYR A 1 100 ? 3.166 -5.065 7.696 1.00 98.19 100 TYR A C 1
ATOM 776 O O . TYR A 1 100 ? 3.691 -5.634 6.746 1.00 98.19 100 TYR A O 1
ATOM 784 N N . LEU A 1 101 ? 1.938 -5.386 8.121 1.00 97.75 101 LEU A N 1
ATOM 785 C CA . LEU A 1 101 ? 1.128 -6.413 7.457 1.00 97.75 101 LEU A CA 1
ATOM 786 C C . LEU A 1 101 ? 0.789 -6.054 6.006 1.00 97.75 101 LEU A C 1
ATOM 788 O O . LEU A 1 101 ? 0.781 -6.943 5.161 1.00 97.75 101 LEU A O 1
ATOM 792 N N . ILE A 1 102 ? 0.521 -4.778 5.722 1.00 97.94 102 ILE A N 1
ATOM 793 C CA . ILE A 1 102 ? 0.276 -4.296 4.358 1.00 97.94 102 ILE A CA 1
ATOM 794 C C . ILE A 1 102 ? 1.579 -4.254 3.549 1.00 97.94 102 ILE A C 1
ATOM 796 O O . ILE A 1 102 ? 1.563 -4.553 2.362 1.00 97.94 102 ILE A O 1
ATOM 800 N N . LEU A 1 103 ? 2.704 -3.910 4.180 1.00 97.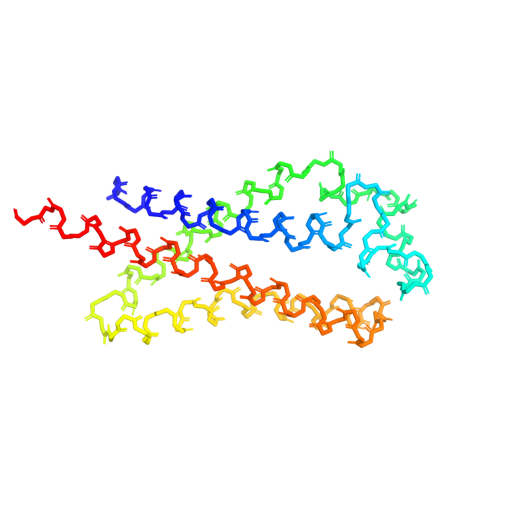88 103 LEU A N 1
ATOM 801 C CA . LEU A 1 103 ? 3.991 -3.738 3.507 1.00 97.88 103 LEU A CA 1
ATOM 802 C C . LEU A 1 103 ? 4.664 -5.064 3.110 1.00 97.88 103 LEU A C 1
ATOM 804 O O . LEU A 1 103 ? 5.314 -5.129 2.072 1.00 97.88 103 LEU A O 1
ATOM 808 N N . ILE A 1 104 ? 4.514 -6.127 3.908 1.00 97.00 104 ILE A N 1
ATOM 809 C CA . ILE A 1 104 ? 5.180 -7.423 3.670 1.00 97.00 104 ILE A CA 1
ATOM 810 C C . ILE A 1 104 ? 4.906 -7.999 2.265 1.00 97.00 104 ILE A C 1
ATOM 812 O O . ILE A 1 104 ? 5.873 -8.388 1.611 1.00 97.00 104 ILE A O 1
ATOM 816 N N . PRO A 1 105 ? 3.655 -8.055 1.762 1.00 94.75 105 PRO A N 1
ATOM 817 C CA . PRO A 1 105 ? 3.384 -8.514 0.399 1.00 94.75 105 PRO A CA 1
ATOM 818 C C . PRO A 1 105 ? 4.119 -7.710 -0.678 1.00 94.75 105 PRO A C 1
ATOM 820 O O . PRO A 1 105 ? 4.591 -8.294 -1.649 1.00 94.75 105 PRO A O 1
ATOM 823 N N . PHE A 1 106 ? 4.263 -6.395 -0.493 1.00 93.31 106 PHE A N 1
ATOM 824 C CA . PHE A 1 106 ? 5.001 -5.552 -1.431 1.00 93.31 106 PHE A CA 1
ATOM 825 C C . PHE A 1 106 ? 6.501 -5.832 -1.379 1.00 93.31 106 PHE A C 1
ATOM 827 O O . PHE A 1 106 ? 7.117 -5.988 -2.421 1.00 93.31 106 PHE A O 1
ATOM 834 N N . PHE A 1 107 ? 7.085 -6.027 -0.193 1.00 93.88 107 PHE A N 1
ATOM 835 C CA . PHE A 1 107 ? 8.480 -6.477 -0.105 1.00 93.88 107 PHE A CA 1
ATOM 836 C C . PHE A 1 107 ? 8.704 -7.846 -0.740 1.00 93.88 107 PHE A C 1
ATOM 838 O O . PHE A 1 107 ? 9.722 -8.066 -1.392 1.00 93.88 107 PHE A O 1
ATOM 845 N N . PHE A 1 108 ? 7.762 -8.769 -0.548 1.00 95.31 108 PHE A N 1
ATOM 846 C CA . PHE A 1 108 ? 7.819 -10.070 -1.199 1.00 95.31 108 PHE A CA 1
ATOM 847 C C . PHE A 1 108 ? 7.829 -9.918 -2.726 1.00 95.31 108 PHE A C 1
ATOM 849 O O . PHE A 1 108 ? 8.630 -10.573 -3.392 1.00 95.31 108 PHE A O 1
ATOM 856 N N . TRP A 1 109 ? 6.986 -9.038 -3.270 1.00 93.25 109 TRP A N 1
ATOM 857 C CA . TRP A 1 109 ? 6.981 -8.699 -4.691 1.00 93.25 109 TRP A CA 1
ATOM 858 C C . TRP A 1 109 ? 8.319 -8.092 -5.137 1.00 93.25 109 TRP A C 1
ATOM 860 O O . TRP A 1 109 ? 8.979 -8.671 -5.999 1.00 93.25 109 TRP A O 1
ATOM 870 N N . GLU A 1 110 ? 8.770 -7.013 -4.495 1.00 93.75 110 GLU A N 1
ATOM 871 C CA . GLU A 1 110 ? 10.027 -6.315 -4.809 1.00 93.75 110 GLU A CA 1
ATOM 872 C C . GLU A 1 110 ? 11.222 -7.268 -4.880 1.00 93.75 110 GLU A C 1
ATOM 874 O O . GLU A 1 110 ? 11.987 -7.282 -5.847 1.00 93.75 110 GLU A O 1
ATOM 879 N N . PHE A 1 111 ? 11.330 -8.158 -3.892 1.00 94.25 111 PHE A N 1
ATOM 880 C CA . PHE A 1 111 ? 12.418 -9.122 -3.834 1.00 94.25 111 PHE A CA 1
ATOM 881 C C . PHE A 1 111 ? 12.383 -10.128 -4.984 1.00 94.25 111 PHE A C 1
ATOM 883 O O . PHE A 1 111 ? 13.418 -10.426 -5.578 1.00 94.25 111 PHE A O 1
ATOM 890 N N . ASN A 1 112 ? 11.205 -10.655 -5.318 1.00 95.19 112 ASN A N 1
ATOM 891 C CA . ASN A 1 112 ? 11.088 -11.715 -6.316 1.00 95.19 112 ASN A CA 1
ATOM 892 C C . ASN A 1 112 ? 11.058 -11.195 -7.754 1.00 95.19 112 ASN A C 1
ATOM 894 O O . ASN A 1 112 ? 11.438 -11.937 -8.662 1.00 95.19 112 ASN A O 1
ATOM 898 N N . THR A 1 113 ? 10.612 -9.958 -7.969 1.00 92.06 113 THR A N 1
ATOM 899 C CA . THR A 1 113 ? 10.352 -9.429 -9.311 1.00 92.06 113 THR A CA 1
ATOM 900 C C . THR A 1 113 ? 11.327 -8.325 -9.713 1.00 92.06 113 THR A C 1
ATOM 902 O O . THR A 1 113 ? 12.268 -8.673 -10.430 1.00 92.06 113 THR A O 1
ATOM 905 N N . PRO A 1 114 ? 11.206 -7.059 -9.279 1.00 91.75 114 PRO A N 1
ATOM 906 C CA . PRO A 1 114 ? 12.165 -6.027 -9.660 1.00 91.75 114 PRO A CA 1
ATOM 907 C C . PRO A 1 114 ? 13.628 -6.386 -9.373 1.00 91.75 114 PRO A C 1
ATOM 909 O O . PRO A 1 114 ? 14.455 -6.341 -10.285 1.00 91.75 114 PRO A O 1
ATOM 912 N N . ILE A 1 115 ? 13.940 -6.870 -8.166 1.00 93.06 115 ILE A N 1
ATOM 913 C CA . ILE A 1 115 ? 15.317 -7.226 -7.789 1.00 93.06 115 ILE A CA 1
ATOM 914 C C . ILE A 1 115 ? 15.766 -8.510 -8.498 1.00 93.06 115 ILE A C 1
ATOM 916 O O . ILE A 1 115 ? 16.703 -8.495 -9.294 1.00 93.06 115 ILE A O 1
ATOM 920 N N . ASN A 1 116 ? 15.111 -9.636 -8.202 1.00 93.81 116 ASN A N 1
ATOM 921 C CA . ASN A 1 116 ? 15.577 -10.950 -8.645 1.00 93.81 116 ASN A CA 1
ATOM 922 C C . ASN A 1 116 ? 15.332 -11.204 -10.140 1.00 93.81 116 ASN A C 1
ATOM 924 O O . ASN A 1 116 ? 16.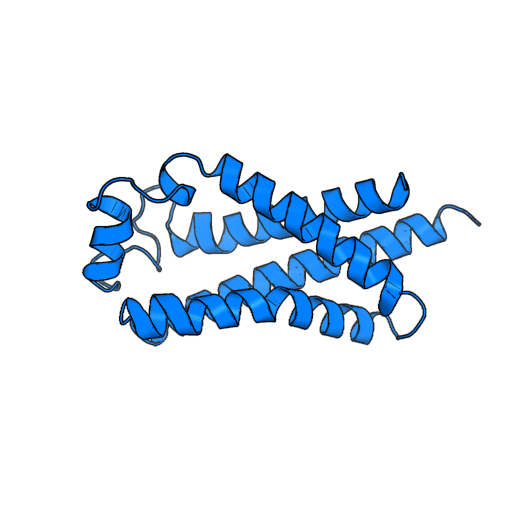240 -11.613 -10.859 1.00 93.81 116 ASN A O 1
ATOM 928 N N . LEU A 1 117 ? 14.106 -10.982 -10.623 1.00 93.25 117 LEU A N 1
ATOM 929 C CA . LEU A 1 117 ? 13.740 -11.330 -11.997 1.00 93.25 117 LEU A CA 1
ATOM 930 C C . LEU A 1 117 ? 14.172 -10.263 -13.005 1.00 93.25 117 LEU A C 1
ATOM 932 O O . LEU A 1 117 ? 14.529 -10.609 -14.136 1.00 93.25 117 LEU A O 1
ATOM 936 N N . MET A 1 118 ? 14.099 -8.985 -12.637 1.00 92.88 118 MET A N 1
ATOM 937 C CA . MET A 1 118 ? 14.265 -7.878 -13.578 1.00 92.88 118 MET A CA 1
ATOM 938 C C . MET A 1 118 ? 15.607 -7.151 -13.466 1.00 92.88 118 MET A C 1
ATOM 940 O O . MET A 1 118 ? 15.990 -6.478 -14.422 1.00 92.88 118 MET A O 1
ATOM 944 N N . GLY A 1 119 ? 16.350 -7.340 -12.372 1.00 91.94 119 GLY A N 1
ATOM 945 C CA . GLY A 1 119 ? 17.661 -6.724 -12.176 1.00 91.94 119 GLY A CA 1
ATOM 946 C C . GLY A 1 119 ? 17.585 -5.201 -12.081 1.00 91.94 119 GLY A C 1
ATOM 947 O O . GLY A 1 119 ? 18.396 -4.502 -12.692 1.00 91.94 119 GLY A O 1
ATOM 948 N N . GLU A 1 120 ? 16.571 -4.686 -11.392 1.00 93.56 120 GLU A N 1
ATOM 949 C CA . GLU A 1 120 ? 16.374 -3.253 -11.210 1.00 93.56 120 GLU A CA 1
ATOM 950 C C . GLU A 1 120 ? 17.557 -2.595 -10.470 1.00 93.56 120 GLU A C 1
ATOM 952 O O . GLU A 1 120 ? 18.102 -3.175 -9.523 1.00 93.56 120 GLU A O 1
ATOM 957 N N . PRO A 1 121 ? 17.980 -1.379 -10.867 1.00 93.25 121 PRO A N 1
ATOM 958 C CA . PRO A 1 121 ? 19.006 -0.640 -10.146 1.00 93.25 121 PRO A CA 1
ATOM 959 C C . PRO A 1 121 ? 18.620 -0.391 -8.685 1.00 93.25 121 PRO A C 1
ATOM 961 O O . PRO A 1 121 ? 17.529 0.091 -8.392 1.00 93.25 121 PRO A O 1
ATOM 964 N N . TRP A 1 122 ? 19.559 -0.616 -7.761 1.00 92.94 122 TRP A N 1
ATOM 965 C CA . TRP A 1 122 ? 19.315 -0.505 -6.315 1.00 92.94 122 TRP A CA 1
ATOM 966 C C . TRP A 1 122 ? 18.708 0.825 -5.866 1.00 92.94 122 TRP A C 1
ATOM 968 O O . TRP A 1 122 ? 17.930 0.849 -4.919 1.00 92.94 122 TRP A O 1
ATOM 978 N N . LEU A 1 123 ? 19.056 1.935 -6.523 1.00 93.38 123 LEU A N 1
ATOM 979 C CA . LEU A 1 123 ? 18.476 3.233 -6.187 1.00 93.38 123 LEU A CA 1
ATOM 980 C C . LEU A 1 123 ? 16.966 3.274 -6.470 1.00 93.38 123 LEU A C 1
ATOM 982 O O . LEU A 1 123 ? 16.229 3.826 -5.660 1.00 93.38 123 LEU A O 1
ATOM 986 N N . LEU A 1 124 ? 16.518 2.679 -7.579 1.00 95.06 124 LEU A N 1
ATOM 987 C CA . LEU A 1 124 ? 15.101 2.613 -7.940 1.00 95.06 124 LEU A CA 1
ATOM 988 C C . LEU A 1 124 ? 14.350 1.673 -6.998 1.00 95.06 124 LEU A C 1
ATOM 990 O O . LEU A 1 124 ? 13.377 2.103 -6.395 1.00 95.06 124 LEU A O 1
ATOM 994 N N . VAL A 1 125 ? 14.927 0.511 -6.685 1.00 94.88 125 VAL A N 1
ATOM 995 C CA . VAL A 1 125 ? 14.393 -0.407 -5.662 1.00 94.88 125 VAL A CA 1
ATOM 996 C C . VAL A 1 125 ? 14.167 0.300 -4.316 1.00 94.88 125 VAL A C 1
ATOM 998 O O . VAL A 1 125 ? 13.154 0.102 -3.648 1.00 94.88 125 VAL A O 1
ATOM 1001 N N . LEU A 1 126 ? 15.104 1.149 -3.875 1.00 95.50 126 LEU A N 1
ATOM 1002 C CA . LEU A 1 126 ? 14.935 1.917 -2.634 1.00 95.50 126 LEU A CA 1
ATOM 1003 C C . LEU A 1 126 ? 13.781 2.927 -2.725 1.00 95.50 126 LEU A C 1
ATOM 1005 O O . LEU A 1 126 ? 13.094 3.161 -1.726 1.00 95.50 126 LEU A O 1
ATOM 1009 N N . ILE A 1 127 ? 13.563 3.513 -3.904 1.00 96.50 127 ILE A N 1
ATOM 1010 C CA . ILE A 1 127 ? 12.432 4.403 -4.176 1.00 96.50 127 ILE A CA 1
ATOM 1011 C C . ILE A 1 127 ? 11.122 3.607 -4.163 1.00 96.50 127 ILE A C 1
ATOM 1013 O O . ILE A 1 127 ? 10.185 4.035 -3.487 1.00 96.50 127 ILE A O 1
ATOM 1017 N N . ASP A 1 128 ? 11.066 2.430 -4.789 1.00 95.75 128 ASP A N 1
ATOM 1018 C CA . ASP A 1 128 ? 9.897 1.543 -4.753 1.00 95.75 128 ASP A CA 1
ATOM 1019 C C . ASP A 1 128 ? 9.529 1.156 -3.325 1.00 95.75 128 ASP A C 1
ATOM 1021 O O . ASP A 1 128 ? 8.384 1.305 -2.896 1.00 95.75 128 ASP A O 1
ATOM 1025 N N . ILE A 1 129 ? 10.516 0.757 -2.523 1.00 96.56 129 ILE A N 1
ATOM 1026 C CA . ILE A 1 129 ? 10.326 0.451 -1.102 1.00 96.56 129 ILE A CA 1
ATOM 1027 C C . ILE A 1 129 ? 9.757 1.656 -0.341 1.00 96.56 129 ILE A C 1
ATOM 1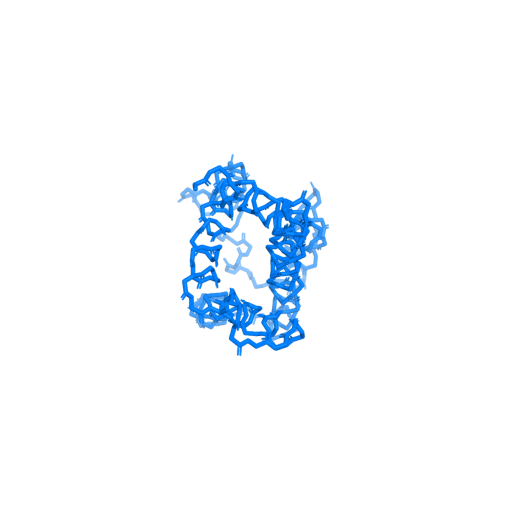029 O O . ILE A 1 129 ? 8.861 1.497 0.501 1.00 96.56 129 ILE A O 1
ATOM 1033 N N . ALA A 1 130 ? 10.249 2.866 -0.618 1.00 98.00 130 ALA A N 1
ATOM 1034 C CA . ALA A 1 130 ? 9.722 4.083 -0.012 1.00 98.00 130 ALA A CA 1
ATOM 1035 C C . ALA A 1 130 ? 8.270 4.341 -0.446 1.00 98.00 130 ALA A C 1
ATOM 1037 O O . ALA A 1 130 ? 7.423 4.657 0.395 1.00 98.00 130 ALA A O 1
ATOM 1038 N N . PHE A 1 131 ? 7.951 4.144 -1.725 1.00 98.00 131 PHE A N 1
ATOM 1039 C CA . PHE A 1 131 ? 6.608 4.318 -2.273 1.00 98.00 131 PHE A CA 1
ATOM 1040 C C . PHE A 1 131 ? 5.615 3.306 -1.694 1.00 98.00 131 PHE A C 1
ATOM 1042 O O . PHE A 1 131 ? 4.545 3.702 -1.218 1.00 98.00 131 PHE A O 1
ATOM 1049 N N . TRP A 1 132 ? 5.988 2.027 -1.621 1.00 97.75 132 TRP A N 1
ATOM 1050 C CA . TRP A 1 132 ? 5.199 0.994 -0.951 1.00 97.75 132 TRP A CA 1
ATOM 1051 C C . TRP A 1 132 ? 4.995 1.301 0.530 1.00 97.75 132 TRP A C 1
ATOM 1053 O O . TRP A 1 132 ? 3.896 1.114 1.054 1.00 97.75 132 TRP A O 1
ATOM 1063 N N . SER A 1 133 ? 6.016 1.829 1.210 1.00 98.31 133 SER A N 1
ATOM 1064 C CA . SER A 1 133 ? 5.914 2.221 2.618 1.00 98.31 133 SER A CA 1
ATOM 1065 C C . SER A 1 133 ? 4.921 3.367 2.823 1.00 98.31 133 SER A C 1
ATOM 1067 O O . SER A 1 133 ? 4.075 3.296 3.716 1.00 98.31 133 SER A O 1
ATOM 1069 N N . ILE A 1 134 ? 4.963 4.403 1.981 1.00 98.56 134 ILE A N 1
ATOM 1070 C CA . ILE A 1 134 ? 4.001 5.515 2.028 1.00 98.56 134 ILE A CA 1
ATOM 1071 C C . ILE A 1 134 ? 2.579 4.989 1.821 1.00 98.56 134 ILE A C 1
ATOM 1073 O O . ILE A 1 134 ? 1.680 5.293 2.610 1.00 98.56 134 ILE A O 1
ATOM 1077 N N . MET A 1 135 ? 2.385 4.151 0.803 1.00 98.12 135 MET A N 1
ATOM 1078 C CA . MET A 1 135 ? 1.091 3.565 0.478 1.00 98.12 135 MET A CA 1
ATOM 1079 C C . MET A 1 135 ? 0.551 2.690 1.618 1.00 98.12 135 MET A C 1
ATOM 1081 O O . MET A 1 135 ? -0.578 2.889 2.076 1.00 98.12 135 MET A O 1
ATOM 1085 N N . ALA A 1 136 ? 1.368 1.776 2.146 1.00 98.44 136 ALA A N 1
ATOM 1086 C CA . ALA A 1 136 ? 1.003 0.915 3.266 1.00 98.44 136 ALA A CA 1
ATOM 1087 C C . ALA A 1 136 ? 0.648 1.722 4.524 1.00 98.44 136 ALA A C 1
ATOM 1089 O O . ALA A 1 136 ? -0.306 1.394 5.237 1.00 98.44 136 ALA A O 1
ATOM 1090 N N . PHE A 1 137 ? 1.390 2.799 4.793 1.00 98.62 137 PHE A N 1
ATOM 1091 C CA . PHE A 1 137 ? 1.156 3.649 5.954 1.00 98.62 137 PHE A CA 1
ATOM 1092 C C . PHE A 1 137 ? -0.146 4.444 5.819 1.00 98.62 137 PHE A C 1
ATOM 1094 O O . PHE A 1 137 ? -0.948 4.473 6.757 1.00 98.62 137 PHE A O 1
ATOM 1101 N N . ALA A 1 138 ? -0.406 5.018 4.641 1.00 98.62 138 ALA A N 1
ATOM 1102 C CA . ALA A 1 138 ? -1.656 5.709 4.336 1.00 98.62 138 ALA A CA 1
ATOM 1103 C C . ALA A 1 138 ? -2.867 4.774 4.479 1.00 98.62 138 ALA A C 1
ATOM 1105 O O . ALA A 1 138 ? -3.842 5.125 5.148 1.00 98.62 138 ALA A O 1
ATOM 1106 N N . GLY A 1 139 ? -2.779 3.555 3.936 1.00 98.44 139 GLY A N 1
ATOM 1107 C CA . GLY A 1 139 ? -3.811 2.528 4.087 1.00 98.44 139 GLY A CA 1
ATOM 1108 C C . GLY A 1 139 ? -4.078 2.165 5.549 1.00 98.44 139 GLY A C 1
ATOM 1109 O O . GLY A 1 139 ? -5.229 2.158 5.996 1.00 98.44 139 GLY A O 1
ATOM 1110 N N . ALA A 1 140 ? -3.017 1.928 6.327 1.00 98.56 140 ALA A N 1
ATOM 1111 C CA . ALA A 1 140 ? -3.130 1.613 7.748 1.00 98.56 140 ALA A CA 1
ATOM 1112 C C . ALA A 1 140 ? -3.791 2.752 8.544 1.00 98.56 140 ALA A C 1
ATOM 1114 O O . ALA A 1 140 ? -4.683 2.499 9.360 1.00 98.56 140 ALA A O 1
ATOM 1115 N N . LEU A 1 141 ? -3.394 4.005 8.293 1.00 98.44 141 LEU A N 1
ATOM 1116 C CA . LEU A 1 141 ? -4.014 5.179 8.907 1.00 98.44 141 LEU A CA 1
ATOM 1117 C C . LEU A 1 141 ? -5.487 5.315 8.511 1.00 98.44 141 LEU A C 1
ATOM 1119 O O . LEU A 1 141 ? -6.331 5.487 9.392 1.00 98.44 141 LEU A O 1
ATOM 1123 N N . GLY A 1 142 ? -5.809 5.185 7.222 1.00 98.19 142 GLY A N 1
ATOM 1124 C CA . GLY A 1 142 ? -7.176 5.283 6.709 1.00 98.19 142 GLY A CA 1
ATOM 1125 C C . GLY A 1 142 ? -8.120 4.287 7.381 1.00 98.19 142 GLY A C 1
ATOM 1126 O O . GLY A 1 142 ? -9.189 4.672 7.861 1.00 98.19 142 GLY A O 1
ATOM 1127 N N . ILE A 1 143 ? -7.699 3.026 7.513 1.00 98.44 143 ILE A N 1
ATOM 1128 C CA . ILE A 1 143 ? -8.475 1.978 8.194 1.00 98.44 143 ILE A CA 1
ATOM 1129 C C . ILE A 1 143 ? -8.645 2.302 9.686 1.00 98.44 143 ILE A C 1
ATOM 1131 O O . ILE A 1 143 ? -9.751 2.258 10.224 1.00 98.44 143 ILE A O 1
ATOM 1135 N N . ILE A 1 144 ? -7.560 2.636 10.384 1.00 97.62 144 ILE A N 1
ATOM 1136 C CA . ILE A 1 144 ? -7.582 2.746 11.848 1.00 97.62 144 ILE A CA 1
ATOM 1137 C C . ILE A 1 144 ? -8.312 4.001 12.315 1.00 97.62 144 ILE A C 1
ATOM 1139 O O . ILE A 1 144 ? -9.127 3.923 13.236 1.00 97.62 144 ILE A O 1
ATOM 1143 N N . LEU A 1 145 ? -8.042 5.146 11.688 1.00 96.81 145 LEU A N 1
ATOM 1144 C CA . LEU A 1 145 ? -8.663 6.412 12.067 1.00 96.81 145 LEU A CA 1
ATOM 1145 C C . LEU A 1 145 ? -10.165 6.397 11.769 1.00 96.81 145 LEU A C 1
ATOM 1147 O O . LEU A 1 145 ? -10.959 6.821 12.611 1.00 96.81 145 LEU A O 1
ATOM 1151 N N . SER A 1 146 ? -10.575 5.847 10.620 1.00 97.19 146 SER A N 1
ATOM 1152 C CA . SER A 1 146 ? -11.998 5.710 10.295 1.00 97.19 146 SER A CA 1
ATOM 1153 C C . SER A 1 146 ? -12.707 4.726 11.227 1.00 97.19 146 SER A C 1
ATOM 1155 O O . SER A 1 146 ? -13.812 5.016 11.693 1.00 97.19 146 SER A O 1
ATOM 1157 N N . TYR A 1 147 ? -12.069 3.607 11.586 1.00 96.25 147 TYR A N 1
ATOM 1158 C CA . TYR A 1 147 ? -12.630 2.662 12.549 1.00 96.25 147 TYR A CA 1
ATOM 1159 C C . TYR A 1 147 ? -12.816 3.286 13.937 1.00 96.25 147 TYR A C 1
ATOM 1161 O O . TYR A 1 147 ? -13.903 3.199 14.513 1.00 96.25 147 TYR A O 1
ATOM 1169 N N . ASP A 1 148 ? -11.787 3.951 14.470 1.00 94.12 148 ASP A N 1
ATOM 1170 C CA . ASP A 1 148 ? -11.849 4.613 15.778 1.00 94.12 148 ASP A CA 1
ATOM 1171 C C . ASP A 1 148 ? -12.924 5.718 15.790 1.00 94.12 148 ASP A C 1
ATOM 1173 O O . ASP A 1 148 ? -13.684 5.864 16.758 1.00 94.12 148 ASP A O 1
ATOM 1177 N N . ARG A 1 149 ? -13.071 6.455 14.680 1.00 93.31 149 ARG A N 1
ATOM 1178 C CA . ARG A 1 149 ? -14.121 7.467 14.527 1.00 93.31 149 ARG A CA 1
ATOM 1179 C C . ARG A 1 149 ? -15.519 6.847 14.508 1.00 93.31 149 ARG A C 1
ATOM 1181 O O . ARG A 1 149 ? -16.383 7.275 15.265 1.00 93.31 149 ARG A O 1
ATOM 1188 N N . LEU A 1 150 ? -15.750 5.804 13.715 1.00 91.25 150 LEU A N 1
ATOM 1189 C CA . LEU A 1 150 ? -17.060 5.140 13.615 1.00 91.25 150 LEU A CA 1
ATOM 1190 C C . LEU A 1 150 ? -17.433 4.321 14.860 1.00 91.25 150 LEU A C 1
ATOM 1192 O O . LEU A 1 150 ? -18.608 3.992 15.070 1.00 91.25 150 LEU A O 1
ATOM 1196 N N . LYS A 1 151 ? -16.445 3.980 15.691 1.00 85.31 151 LYS A N 1
ATOM 1197 C CA . LYS A 1 151 ? -16.668 3.417 17.023 1.00 85.31 151 LYS A CA 1
ATOM 1198 C C . LYS A 1 151 ? -17.110 4.486 18.028 1.00 85.31 151 LYS A C 1
ATOM 1200 O O . LYS A 1 151 ? -17.955 4.189 18.858 1.00 85.31 151 LYS A O 1
ATOM 1205 N N . SER A 1 152 ? -16.571 5.706 17.955 1.00 75.88 152 SER A N 1
ATOM 1206 C CA . SER A 1 152 ? -16.868 6.783 18.920 1.00 75.88 152 SER A CA 1
ATOM 1207 C C . SER A 1 152 ? -18.188 7.524 18.678 1.00 75.88 152 SER A C 1
ATOM 1209 O O . SER A 1 152 ? -18.753 8.053 19.626 1.00 75.88 152 SER A O 1
ATOM 1211 N N . VAL A 1 153 ? -18.699 7.544 17.442 1.00 64.94 153 VAL A N 1
ATOM 1212 C CA . VAL A 1 153 ? -19.951 8.242 17.068 1.00 64.94 153 VAL A CA 1
ATOM 1213 C C . VAL A 1 153 ? -21.221 7.528 17.565 1.00 64.94 153 VAL A C 1
ATOM 1215 O O . VAL A 1 153 ? -22.300 8.103 17.534 1.00 64.94 153 VAL A O 1
ATOM 1218 N N . ILE A 1 154 ? -21.114 6.285 18.042 1.00 50.12 154 ILE A N 1
ATOM 1219 C CA . ILE A 1 154 ? -22.251 5.504 18.545 1.00 50.12 154 ILE A CA 1
ATOM 1220 C C . ILE A 1 154 ? -21.836 4.922 19.896 1.00 50.12 154 ILE A C 1
ATOM 1222 O O . ILE A 1 154 ? -21.259 3.833 19.955 1.00 50.12 154 ILE A O 1
ATOM 1226 N N . LYS A 1 155 ? -22.058 5.706 20.951 1.00 43.97 155 LYS A N 1
ATOM 1227 C CA . LYS A 1 155 ? -22.240 5.200 22.310 1.00 43.97 155 LYS A CA 1
ATOM 1228 C C . LYS A 1 155 ? -23.730 5.097 22.573 1.00 43.97 155 LYS A C 1
ATOM 1230 O O . LYS A 1 155 ? -24.435 6.040 22.153 1.00 43.97 155 LYS A O 1
#

Foldseek 3Di:
DVLLLVLLVLLLCLLLVLCCVQCVPQNLRPVRCHPPRNPVQWFPQVVCQQPPDPPHDCCNVPVVVVSVVSSVVSSVLLVCLVPPPPPPDDLVVSLVVQLVVQLVVQVVCLVVPCVPPRVTDPVSSVSSSVSSSSSSSSSSCSNSVSSVVVVVVPD